Protein AF-A0A7J6W7C2-F1 (afdb_monomer_lite)

Organism: Thalictrum thalictroides (NCBI:txid46969)

pLDDT: mean 70.89, std 15.59, range [36.34, 91.94]

Structure (mmCIF, N/CA/C/O backbone):
data_AF-A0A7J6W7C2-F1
#
_entry.id   AF-A0A7J6W7C2-F1
#
loop_
_atom_site.group_PDB
_atom_site.id
_atom_site.type_symbol
_atom_site.label_atom_id
_atom_site.label_alt_id
_atom_site.label_comp_id
_atom_site.label_asym_id
_atom_site.label_entity_id
_atom_site.label_seq_id
_atom_site.pdbx_PDB_ins_code
_atom_site.Cartn_x
_atom_site.Cartn_y
_atom_site.Cartn_z
_atom_site.occupancy
_atom_site.B_iso_or_equiv
_atom_site.auth_seq_id
_atom_site.auth_comp_id
_atom_site.auth_asym_id
_atom_site.auth_atom_id
_atom_site.pdbx_PDB_model_num
ATOM 1 N N . VAL A 1 1 ? -15.984 0.490 4.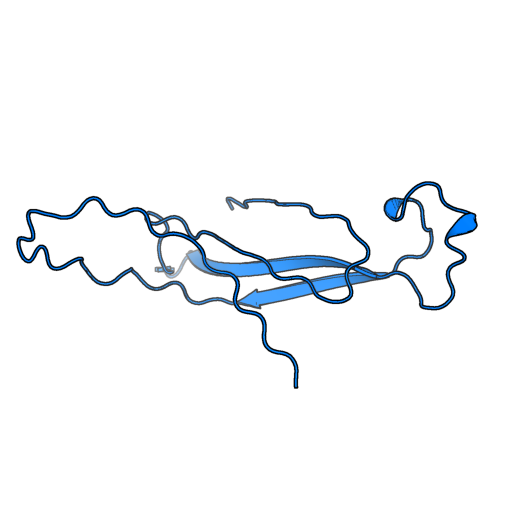736 1.00 53.56 1 VAL A N 1
ATOM 2 C CA . VAL A 1 1 ? -14.520 0.677 4.861 1.00 53.56 1 VAL A CA 1
ATOM 3 C C . VAL A 1 1 ? -14.212 2.096 4.419 1.00 53.56 1 VAL A C 1
ATOM 5 O O . VAL A 1 1 ? -14.524 2.421 3.283 1.00 53.56 1 VAL A O 1
ATOM 8 N N . GLN A 1 2 ? -13.727 2.952 5.320 1.00 55.41 2 GLN A N 1
ATOM 9 C CA . GLN A 1 2 ? -13.256 4.301 4.987 1.00 55.41 2 GLN A CA 1
ATOM 10 C C . GLN A 1 2 ? -11.762 4.192 4.662 1.00 55.41 2 GLN A C 1
ATOM 12 O O . GLN A 1 2 ? -11.021 3.602 5.443 1.00 55.41 2 GLN A O 1
ATOM 17 N N . SER A 1 3 ? -11.350 4.667 3.488 1.00 61.59 3 SER A N 1
ATOM 18 C CA . SER A 1 3 ? -9.970 4.585 3.002 1.00 61.59 3 SER A CA 1
ATOM 19 C C . SER A 1 3 ? -9.547 5.968 2.534 1.00 61.59 3 SER A C 1
ATOM 21 O O . SER A 1 3 ? -10.144 6.490 1.595 1.00 61.59 3 SER A O 1
ATOM 23 N N . ASP A 1 4 ? -8.519 6.537 3.154 1.00 66.81 4 ASP A N 1
ATOM 24 C CA . ASP A 1 4 ? -7.892 7.758 2.652 1.00 66.81 4 ASP A CA 1
ATOM 25 C C . ASP A 1 4 ? -6.894 7.375 1.553 1.00 66.81 4 ASP A C 1
ATOM 27 O O . ASP A 1 4 ? -6.037 6.513 1.752 1.00 66.81 4 ASP A O 1
ATOM 31 N N . HIS A 1 5 ? -7.026 7.981 0.373 1.00 68.19 5 HIS A N 1
ATOM 32 C CA . HIS A 1 5 ? -6.185 7.696 -0.790 1.00 68.19 5 HIS A CA 1
ATOM 33 C C . HIS A 1 5 ? -5.309 8.908 -1.109 1.00 68.19 5 HIS A C 1
ATOM 35 O O . HIS A 1 5 ? -5.821 10.008 -1.299 1.00 68.19 5 HIS A O 1
ATOM 41 N N . HIS A 1 6 ? -3.995 8.696 -1.165 1.00 68.25 6 HIS A N 1
ATOM 42 C CA . HIS A 1 6 ? -3.022 9.704 -1.578 1.00 68.25 6 HIS A CA 1
ATOM 43 C C . HIS A 1 6 ? -2.174 9.120 -2.707 1.00 68.25 6 HIS A C 1
ATOM 45 O O . HIS A 1 6 ? -1.535 8.084 -2.522 1.00 68.25 6 HIS A O 1
ATOM 51 N N . GLU A 1 7 ? -2.170 9.785 -3.860 1.00 69.75 7 GLU A N 1
ATOM 52 C CA . GLU A 1 7 ? -1.380 9.392 -5.026 1.00 69.75 7 GLU A CA 1
ATOM 53 C C . GLU A 1 7 ? -0.171 10.323 -5.174 1.00 69.75 7 GLU A C 1
ATOM 55 O O . GLU A 1 7 ? -0.300 11.547 -5.122 1.00 69.75 7 GLU A O 1
ATOM 60 N N . VAL A 1 8 ? 1.015 9.738 -5.351 1.00 69.56 8 VAL A N 1
ATOM 61 C CA . VAL A 1 8 ? 2.261 10.462 -5.623 1.00 69.56 8 VAL A CA 1
ATOM 62 C C . VAL A 1 8 ? 2.947 9.796 -6.808 1.00 69.56 8 VAL A C 1
ATOM 64 O O . VAL A 1 8 ? 3.143 8.582 -6.811 1.00 69.56 8 VAL A O 1
ATOM 67 N N . VAL A 1 9 ? 3.334 10.592 -7.804 1.00 65.88 9 VAL A N 1
ATOM 68 C CA . VAL A 1 9 ? 3.970 10.115 -9.035 1.00 65.88 9 VAL A CA 1
ATOM 69 C C . VAL A 1 9 ? 5.303 10.827 -9.211 1.00 65.88 9 VAL A C 1
ATOM 71 O O . VAL A 1 9 ? 5.334 12.031 -9.447 1.00 65.88 9 VAL A O 1
ATOM 74 N N . ALA A 1 10 ? 6.403 10.088 -9.090 1.00 65.25 10 ALA A N 1
ATOM 75 C CA . ALA A 1 10 ? 7.749 10.580 -9.374 1.00 65.25 10 ALA A CA 1
ATOM 76 C C . ALA A 1 10 ? 8.730 9.409 -9.553 1.00 65.25 10 ALA A C 1
ATOM 78 O O . ALA A 1 10 ? 8.506 8.321 -9.022 1.00 65.25 10 ALA A O 1
ATOM 79 N N . ASP A 1 11 ? 9.824 9.645 -10.282 1.00 63.44 11 ASP A N 1
ATOM 80 C CA . ASP A 1 11 ? 10.963 8.725 -10.350 1.00 63.44 11 ASP A CA 1
ATOM 81 C C . ASP A 1 11 ? 11.834 8.936 -9.101 1.00 63.44 11 ASP A C 1
ATOM 83 O O . ASP A 1 11 ? 12.586 9.907 -8.996 1.00 63.44 11 ASP A O 1
ATOM 87 N N . LEU A 1 12 ? 11.625 8.101 -8.081 1.00 64.06 12 LEU A N 1
ATOM 88 C CA . LEU A 1 12 ? 12.210 8.263 -6.751 1.00 64.06 12 LEU A CA 1
ATOM 89 C C . LEU A 1 12 ? 13.088 7.054 -6.417 1.00 64.06 12 LEU A C 1
ATOM 91 O O . LEU A 1 12 ? 12.596 5.938 -6.282 1.00 64.06 12 LEU A O 1
ATOM 95 N N . GLY A 1 13 ? 14.387 7.284 -6.201 1.00 65.81 13 GLY A N 1
ATOM 96 C CA . GLY A 1 13 ? 15.291 6.259 -5.658 1.00 65.81 13 GLY A CA 1
ATOM 97 C C . GLY A 1 13 ? 15.007 5.918 -4.187 1.00 65.81 13 GLY A C 1
ATOM 98 O O . GLY A 1 13 ? 15.321 4.821 -3.732 1.00 65.81 13 GLY A O 1
ATOM 99 N N . GLN A 1 14 ? 14.386 6.845 -3.450 1.00 63.66 14 GLN A N 1
ATOM 100 C CA . GLN A 1 14 ? 13.923 6.669 -2.075 1.00 63.66 14 GLN A CA 1
ATOM 101 C C . GLN A 1 14 ? 12.629 7.466 -1.872 1.00 63.66 14 GLN A C 1
ATOM 103 O O . GLN A 1 14 ? 12.543 8.630 -2.265 1.00 63.66 14 GLN A O 1
ATOM 108 N N . THR A 1 15 ? 11.632 6.861 -1.226 1.00 67.88 15 THR A N 1
ATOM 109 C CA . THR A 1 15 ? 10.370 7.526 -0.880 1.00 67.88 15 THR A CA 1
ATOM 110 C C . THR A 1 15 ? 10.082 7.358 0.603 1.00 67.88 15 THR A C 1
ATOM 112 O O . THR A 1 15 ? 10.150 6.251 1.135 1.00 67.88 15 THR A O 1
ATOM 115 N N . SER A 1 16 ? 9.739 8.464 1.259 1.00 67.94 16 SER A N 1
ATOM 116 C CA . SER A 1 16 ? 9.255 8.483 2.637 1.00 67.94 16 SER A CA 1
ATOM 117 C C . SER A 1 16 ? 7.802 8.934 2.631 1.00 67.94 16 SER A C 1
ATOM 119 O O . SER A 1 16 ? 7.468 9.933 1.998 1.00 67.94 16 SER A O 1
ATOM 121 N N . P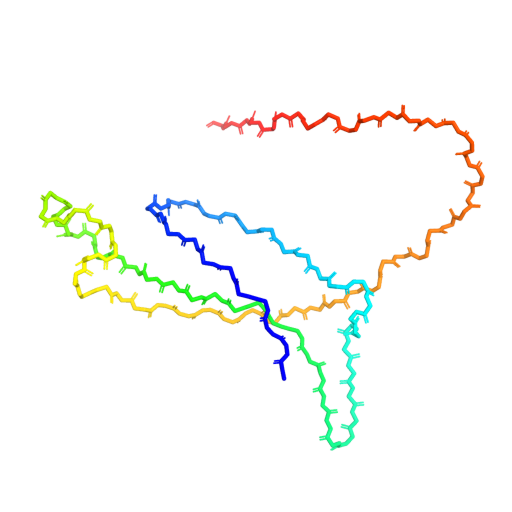HE A 1 17 ? 6.951 8.219 3.357 1.00 72.81 17 PHE A N 1
ATOM 122 C CA . PHE A 1 17 ? 5.536 8.546 3.485 1.00 72.81 17 PHE A CA 1
ATOM 123 C C . PHE A 1 17 ? 5.225 8.943 4.927 1.00 72.81 17 PHE A C 1
ATOM 125 O O . PHE A 1 17 ? 5.702 8.306 5.868 1.00 72.81 17 PHE A O 1
ATOM 132 N N . LEU A 1 18 ? 4.420 9.992 5.095 1.00 73.75 18 LEU A N 1
ATOM 133 C CA . LEU A 1 18 ? 3.882 10.401 6.387 1.00 73.75 18 LEU A CA 1
ATOM 134 C C . LEU A 1 18 ? 2.383 10.104 6.397 1.00 73.75 18 LEU A C 1
ATOM 136 O O . LEU A 1 18 ? 1.666 10.520 5.490 1.00 73.75 18 LEU A O 1
ATOM 140 N N . PHE A 1 19 ? 1.917 9.411 7.430 1.00 73.75 19 PHE A N 1
ATOM 141 C CA . PHE A 1 19 ? 0.508 9.071 7.599 1.00 73.75 19 PHE A CA 1
ATOM 142 C C . PHE A 1 19 ? 0.008 9.615 8.931 1.00 73.75 19 PHE A C 1
ATOM 144 O O . PHE A 1 19 ? 0.715 9.554 9.939 1.00 73.75 19 PHE A O 1
ATOM 151 N N . CYS A 1 20 ? -1.227 10.104 8.940 1.00 67.88 20 CYS A N 1
ATOM 152 C CA . CYS A 1 20 ? -1.930 10.482 10.157 1.00 67.88 20 CYS A CA 1
ATOM 153 C C . CYS A 1 20 ? -3.009 9.439 10.428 1.00 67.88 20 CYS A C 1
ATOM 155 O O . CYS A 1 20 ? -3.817 9.143 9.552 1.00 67.88 20 CYS A O 1
ATOM 157 N N . ILE A 1 21 ? -3.034 8.894 11.640 1.00 72.94 21 ILE A N 1
ATOM 158 C CA . ILE A 1 21 ? -4.111 8.004 12.075 1.00 72.94 21 ILE A CA 1
ATOM 159 C C . ILE A 1 21 ? -5.134 8.864 12.824 1.00 72.94 21 ILE A C 1
ATOM 161 O O . ILE A 1 21 ? -4.723 9.640 13.695 1.00 72.94 21 ILE A O 1
ATOM 165 N N . PRO A 1 22 ? -6.440 8.785 12.502 1.00 68.62 22 PRO A N 1
ATOM 166 C CA . PRO A 1 22 ? -7.453 9.565 13.198 1.00 68.62 22 PRO A CA 1
ATOM 167 C C . PRO A 1 22 ? -7.411 9.281 14.701 1.00 68.62 22 PRO A C 1
ATOM 169 O O . PRO A 1 22 ? -7.475 8.126 15.114 1.00 68.62 22 PRO A O 1
ATOM 172 N N . MET A 1 23 ? -7.353 10.336 15.515 1.00 68.38 23 MET A N 1
ATOM 173 C CA . MET A 1 23 ? -7.371 10.227 16.983 1.00 68.38 23 MET A CA 1
ATOM 174 C C . MET A 1 23 ? -8.623 9.514 17.509 1.00 68.38 23 MET A C 1
ATOM 176 O O . MET A 1 23 ? -8.560 8.822 18.519 1.00 68.38 23 MET A O 1
ATOM 180 N N . GLU A 1 24 ? -9.739 9.674 16.798 1.00 70.88 24 GLU A N 1
ATOM 181 C CA . GLU A 1 24 ? -11.042 9.091 17.134 1.00 70.88 24 GLU A CA 1
ATOM 182 C C . GLU A 1 24 ? -11.225 7.670 16.568 1.00 70.88 24 GLU A C 1
ATOM 184 O O . GLU A 1 24 ? -12.260 7.037 16.772 1.00 70.88 24 GLU A O 1
ATOM 189 N N . GLY A 1 25 ? -10.245 7.160 15.813 1.00 66.88 25 GLY A N 1
ATOM 190 C CA . GLY A 1 25 ? -10.306 5.828 15.225 1.00 66.88 25 GLY A CA 1
ATOM 191 C C . GLY A 1 25 ? -10.110 4.738 16.287 1.00 66.88 25 GLY A C 1
ATOM 192 O O . GLY A 1 25 ? -9.177 4.831 17.088 1.00 66.88 25 GLY A O 1
ATOM 193 N N . PRO A 1 26 ? -10.926 3.667 16.306 1.00 72.50 26 PRO A N 1
ATOM 194 C CA . PRO A 1 26 ? -10.696 2.555 17.221 1.00 72.50 26 PRO A CA 1
ATOM 195 C C . PRO A 1 26 ? -9.359 1.877 16.889 1.00 72.50 26 PRO A C 1
ATOM 197 O O . PRO A 1 26 ? -9.138 1.459 15.754 1.00 72.50 26 PRO A O 1
ATOM 200 N N . MET A 1 27 ? -8.474 1.732 17.883 1.00 76.38 27 MET A N 1
ATOM 201 C CA . MET A 1 27 ? -7.149 1.098 17.727 1.00 76.38 27 MET A CA 1
ATOM 202 C C . MET A 1 27 ? -7.209 -0.279 17.055 1.00 76.38 27 MET A C 1
ATOM 204 O O . MET A 1 27 ? -6.352 -0.655 16.265 1.00 76.38 27 MET A O 1
ATOM 208 N N . SER A 1 28 ? -8.218 -1.047 17.437 1.00 75.94 28 SER A N 1
ATOM 209 C CA . SER A 1 28 ? -8.710 -2.283 16.840 1.00 75.94 28 SER A CA 1
ATOM 210 C C . SER A 1 28 ? -9.897 -2.716 17.700 1.00 75.94 28 SER A C 1
ATOM 212 O O . SER A 1 28 ? -10.011 -2.308 18.859 1.00 75.94 28 SER A O 1
ATOM 214 N N . PHE A 1 29 ? -10.797 -3.531 17.161 1.00 75.12 29 PHE A N 1
ATOM 215 C CA . PHE A 1 29 ? -11.753 -4.261 17.991 1.00 75.12 29 PHE A CA 1
ATOM 216 C C . PHE A 1 29 ? -12.129 -5.573 17.319 1.00 75.12 29 PHE A C 1
ATOM 218 O O . PHE A 1 29 ? -11.993 -5.721 16.106 1.00 75.12 29 PHE A O 1
ATOM 225 N N . SER A 1 30 ? -12.584 -6.532 18.116 1.00 81.69 30 SER A N 1
ATOM 226 C CA . SER A 1 30 ? -13.025 -7.831 17.627 1.00 81.69 30 SER A CA 1
ATOM 227 C C . SER A 1 30 ? -14.258 -8.278 18.401 1.00 81.69 30 SER A C 1
ATOM 229 O O . SER A 1 30 ? -14.306 -8.193 19.626 1.00 81.69 30 SER A O 1
ATOM 231 N N . THR A 1 31 ? -15.260 -8.736 17.668 1.00 82.50 31 THR A N 1
ATOM 232 C CA . THR A 1 31 ? -16.482 -9.385 18.147 1.00 82.50 31 THR A CA 1
ATOM 233 C C . THR A 1 31 ? -16.649 -10.694 17.365 1.00 82.50 31 THR A C 1
ATOM 235 O O . THR A 1 31 ? -15.992 -10.863 16.338 1.00 82.50 31 THR A O 1
ATOM 238 N N . PRO A 1 32 ? -17.560 -11.605 17.751 1.00 91.81 32 PRO A N 1
ATOM 239 C CA . PRO A 1 32 ? -17.811 -12.821 16.969 1.00 91.81 32 PRO A CA 1
ATOM 240 C C . PRO A 1 32 ? -18.265 -12.578 15.518 1.00 91.81 32 PRO A C 1
ATOM 242 O O . PRO A 1 32 ? -18.179 -13.487 14.701 1.00 91.81 32 PRO A O 1
ATOM 245 N N . HIS A 1 33 ? -18.754 -11.375 15.195 1.00 85.69 33 HIS A N 1
ATOM 246 C CA . HIS A 1 33 ? -19.349 -11.059 13.891 1.00 85.69 33 HIS A CA 1
ATOM 247 C C . HIS A 1 33 ? -18.516 -10.076 13.062 1.00 85.69 33 HIS A C 1
ATOM 249 O O . HIS A 1 33 ? -18.723 -9.966 11.856 1.00 85.69 33 HIS A O 1
ATOM 255 N N . VAL A 1 34 ? -17.604 -9.330 13.689 1.00 81.50 34 VAL A N 1
ATOM 256 C CA . VAL A 1 34 ? -16.830 -8.286 13.013 1.00 81.50 34 VAL A CA 1
ATOM 257 C C . VAL A 1 34 ? -15.533 -8.008 13.755 1.00 81.50 34 VAL A C 1
ATOM 259 O O . VAL 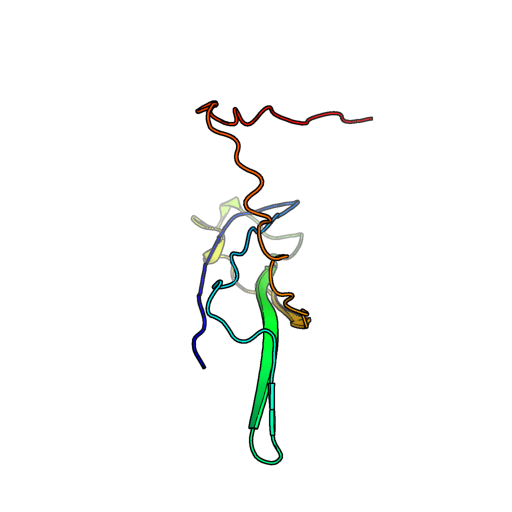A 1 34 ? -15.507 -7.987 14.989 1.00 81.50 34 VAL A O 1
ATOM 262 N N . SER A 1 35 ? -14.484 -7.718 12.994 1.00 80.00 35 SER A N 1
ATOM 263 C CA . SER A 1 35 ? 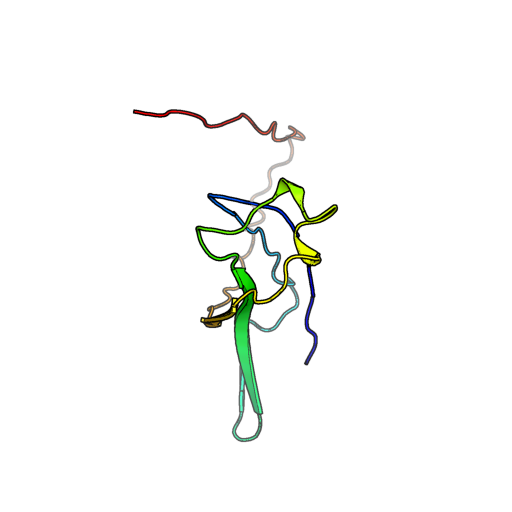-13.225 -7.188 13.500 1.00 80.00 35 SER A CA 1
ATOM 264 C C . SER A 1 35 ? -12.787 -5.972 12.689 1.00 80.00 35 SER A C 1
ATOM 266 O O . SER A 1 35 ? -13.156 -5.801 11.526 1.00 80.00 35 SER A O 1
ATOM 268 N N . VAL A 1 36 ? -12.000 -5.111 13.326 1.00 81.62 36 VAL A N 1
ATOM 269 C CA . VAL A 1 36 ? -11.326 -3.985 12.685 1.00 81.62 36 VAL A CA 1
ATOM 270 C C . VAL A 1 36 ? -9.832 -4.116 12.923 1.00 81.62 36 VAL A C 1
ATOM 272 O O . VAL A 1 36 ? -9.382 -4.222 14.066 1.00 81.62 36 VAL A O 1
ATOM 275 N N . GLN A 1 37 ? -9.080 -4.086 11.826 1.00 83.75 37 GLN A N 1
ATOM 276 C CA . GLN A 1 37 ? -7.623 -4.068 11.796 1.00 83.75 37 GLN A CA 1
ATOM 277 C C . GLN A 1 37 ? -7.153 -2.948 10.872 1.00 83.75 37 GLN A C 1
ATOM 279 O O . GLN A 1 37 ? -7.836 -2.597 9.909 1.00 83.75 37 GLN A O 1
ATOM 284 N N . TRP A 1 38 ? -5.976 -2.410 11.168 1.00 84.56 38 TRP A N 1
ATOM 285 C CA . TRP A 1 38 ? -5.349 -1.373 10.365 1.00 84.56 38 TRP A CA 1
ATOM 286 C C . TRP A 1 38 ? -4.253 -1.981 9.495 1.00 84.56 38 TRP A C 1
ATOM 288 O O . TRP A 1 38 ? -3.482 -2.835 9.937 1.00 84.56 38 TRP A O 1
ATOM 298 N N . ALA A 1 39 ? -4.169 -1.519 8.253 1.00 87.44 39 ALA A N 1
ATOM 299 C CA . ALA A 1 39 ? -3.094 -1.867 7.340 1.00 87.44 39 ALA A CA 1
ATOM 300 C C . ALA A 1 39 ? -2.720 -0.649 6.495 1.00 87.44 39 ALA A C 1
ATOM 302 O O . ALA A 1 39 ? -3.588 0.126 6.092 1.00 87.44 39 ALA A O 1
ATOM 303 N N . LEU A 1 40 ? -1.430 -0.506 6.209 1.00 86.75 40 LEU A N 1
ATOM 304 C CA . LEU A 1 40 ? -0.926 0.406 5.192 1.00 86.75 40 LEU A CA 1
ATOM 305 C C . LEU A 1 40 ? -0.807 -0.367 3.885 1.00 86.75 40 LEU A C 1
ATOM 307 O O . LEU A 1 40 ? -0.092 -1.368 3.806 1.00 86.75 40 LEU A O 1
ATOM 311 N N . ARG A 1 41 ? -1.531 0.093 2.869 1.00 87.94 41 ARG A N 1
ATOM 312 C CA . ARG A 1 41 ? -1.524 -0.498 1.536 1.00 87.94 41 ARG A CA 1
ATOM 313 C C . ARG A 1 41 ? -0.798 0.436 0.583 1.00 87.94 41 ARG A C 1
ATOM 315 O O . ARG A 1 41 ? -1.208 1.579 0.407 1.00 87.94 41 ARG A O 1
ATOM 322 N N . PHE A 1 42 ? 0.261 -0.072 -0.026 1.00 85.06 42 PHE A N 1
ATOM 323 C CA . PHE A 1 42 ? 1.030 0.619 -1.046 1.00 85.06 42 PHE A CA 1
ATOM 324 C C . PHE A 1 42 ? 0.727 -0.018 -2.388 1.00 85.06 42 PHE A C 1
ATOM 326 O O . PHE A 1 42 ? 0.898 -1.224 -2.561 1.00 85.06 42 PHE A O 1
ATOM 333 N N . GLU A 1 43 ? 0.307 0.805 -3.334 1.00 87.31 43 GLU A N 1
ATOM 334 C CA . GLU A 1 43 ? 0.183 0.431 -4.732 1.00 87.31 43 GLU A CA 1
ATOM 335 C C . GLU A 1 43 ? 1.177 1.280 -5.520 1.00 87.31 43 GLU A C 1
ATOM 337 O O . GLU A 1 43 ? 1.187 2.503 -5.385 1.00 87.31 43 GLU A O 1
ATOM 342 N N . PHE A 1 44 ? 2.048 0.638 -6.294 1.00 83.56 44 PHE A N 1
ATOM 343 C CA . PHE A 1 44 ? 3.074 1.338 -7.059 1.00 83.56 44 PHE A CA 1
ATOM 344 C C . PHE A 1 44 ? 3.329 0.655 -8.399 1.00 83.56 44 PHE A C 1
ATOM 346 O O . PHE A 1 44 ? 3.070 -0.533 -8.581 1.00 83.56 44 PHE A O 1
ATOM 353 N N . PHE A 1 45 ? 3.864 1.417 -9.345 1.00 84.31 45 PHE A N 1
ATOM 354 C CA . PHE A 1 45 ? 4.263 0.921 -10.656 1.00 84.31 45 PHE A CA 1
ATOM 355 C C . PHE A 1 45 ? 5.771 1.058 -10.792 1.00 84.31 45 PHE A C 1
ATOM 357 O O . PHE A 1 45 ? 6.311 2.141 -10.572 1.00 84.31 45 PHE A O 1
ATOM 364 N N . THR A 1 46 ? 6.450 -0.027 -11.157 1.00 83.12 46 THR A N 1
ATOM 365 C CA . THR A 1 46 ? 7.890 -0.002 -11.413 1.00 83.12 46 THR A CA 1
ATOM 366 C C . THR A 1 46 ? 8.165 0.022 -12.909 1.00 83.12 46 THR A C 1
ATOM 368 O O . THR A 1 46 ? 7.551 -0.690 -13.709 1.00 83.12 46 THR A O 1
ATOM 371 N N . THR A 1 47 ? 9.103 0.882 -13.292 1.00 80.38 47 THR A N 1
ATOM 372 C CA . THR A 1 47 ? 9.618 0.959 -14.656 1.00 80.38 47 THR A CA 1
ATOM 373 C C . THR A 1 47 ? 10.813 0.017 -14.789 1.00 80.38 47 THR A C 1
ATOM 375 O O . THR A 1 47 ? 11.687 -0.028 -13.922 1.00 80.38 47 THR A O 1
ATOM 378 N N . ARG A 1 48 ? 10.875 -0.755 -15.879 1.00 75.94 48 ARG A N 1
ATOM 379 C CA . ARG A 1 48 ? 12.008 -1.657 -16.139 1.00 75.94 48 ARG A CA 1
ATOM 380 C C . ARG A 1 48 ? 13.286 -0.860 -16.409 1.00 75.94 48 ARG A C 1
ATOM 382 O O . ARG A 1 48 ? 13.243 0.209 -17.008 1.00 75.94 48 ARG A O 1
ATOM 389 N N . LYS A 1 49 ? 14.442 -1.424 -16.041 1.00 73.25 49 LYS A N 1
ATOM 390 C CA . LYS A 1 49 ? 15.757 -0.746 -16.082 1.00 73.25 49 LYS A CA 1
ATOM 391 C C . LYS A 1 49 ? 16.209 -0.232 -17.464 1.00 73.25 49 LYS A C 1
ATOM 393 O O . LYS A 1 49 ? 17.142 0.556 -17.513 1.00 73.25 49 LYS A O 1
ATOM 398 N N . ASN A 1 50 ? 15.557 -0.639 -18.557 1.00 76.19 50 ASN A N 1
ATOM 399 C CA . ASN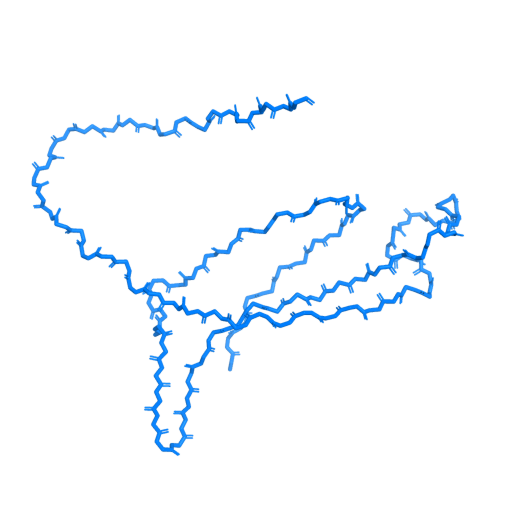 A 1 50 ? 15.964 -0.329 -19.936 1.00 76.19 50 ASN A CA 1
ATOM 400 C C . ASN A 1 50 ? 14.900 0.457 -20.727 1.00 76.19 50 ASN A C 1
ATOM 402 O O . ASN A 1 50 ? 14.791 0.293 -21.941 1.00 76.19 50 ASN A O 1
ATOM 406 N N . VAL A 1 51 ? 14.075 1.263 -20.057 1.00 80.12 51 VAL A N 1
ATOM 407 C CA . VAL A 1 51 ? 13.117 2.136 -20.749 1.00 80.12 51 VAL A CA 1
ATOM 408 C C . VAL A 1 51 ? 13.823 3.380 -21.285 1.00 80.12 51 VAL A C 1
ATOM 410 O O . VAL A 1 51 ? 14.563 4.051 -20.571 1.00 80.12 51 VAL A O 1
ATOM 413 N N . ASP A 1 52 ? 13.574 3.687 -22.557 1.00 83.88 52 ASP A N 1
ATOM 414 C CA . ASP A 1 52 ? 14.006 4.930 -23.191 1.00 83.88 52 ASP A CA 1
ATOM 415 C C . ASP A 1 52 ? 13.064 6.074 -22.792 1.00 83.88 52 ASP A C 1
ATOM 417 O O . ASP A 1 52 ? 11.974 6.230 -23.345 1.00 83.88 52 ASP A O 1
ATOM 421 N N . TRP A 1 53 ? 13.492 6.865 -21.809 1.00 77.62 53 TRP A N 1
ATOM 422 C CA . TRP A 1 53 ? 12.730 7.986 -21.254 1.00 77.62 53 TRP A CA 1
ATOM 423 C C . TRP A 1 53 ? 12.459 9.104 -22.262 1.00 77.62 53 TRP A C 1
ATOM 425 O O . TRP A 1 53 ? 11.506 9.853 -22.088 1.00 77.62 53 TRP A O 1
ATOM 435 N N . THR A 1 54 ? 13.247 9.208 -23.336 1.00 83.06 54 THR A N 1
ATOM 436 C CA . THR A 1 54 ? 13.084 10.276 -24.339 1.00 83.06 54 THR A CA 1
ATOM 437 C C . THR A 1 54 ? 11.858 10.090 -25.231 1.00 83.06 54 THR A C 1
ATOM 439 O O . THR A 1 54 ? 11.459 11.014 -25.934 1.00 83.06 54 THR A O 1
ATOM 442 N N . ARG A 1 55 ? 11.244 8.902 -25.197 1.00 85.62 55 ARG A N 1
ATOM 443 C CA . ARG A 1 55 ? 10.057 8.565 -25.994 1.00 85.62 55 ARG A CA 1
ATOM 444 C C . ARG A 1 55 ? 8.734 8.908 -25.320 1.00 85.62 55 ARG A C 1
ATOM 446 O O . ARG A 1 55 ? 7.696 8.748 -25.955 1.00 85.62 55 ARG A O 1
ATOM 453 N N . TYR A 1 56 ? 8.755 9.318 -24.054 1.00 83.00 56 TYR A N 1
ATOM 454 C CA . TYR A 1 56 ? 7.546 9.518 -23.263 1.00 83.00 56 TYR A CA 1
ATOM 455 C C . TYR A 1 56 ? 7.536 10.910 -22.642 1.00 83.00 56 TYR A C 1
ATOM 457 O O . TYR A 1 56 ? 8.441 11.264 -21.892 1.00 83.00 56 TYR A O 1
ATOM 465 N N . ASP A 1 57 ? 6.459 11.659 -22.878 1.00 83.69 57 ASP A N 1
ATOM 466 C CA . ASP A 1 57 ? 6.271 12.990 -22.285 1.00 83.69 57 ASP A CA 1
ATOM 467 C C . ASP A 1 57 ? 6.051 12.934 -20.765 1.00 83.69 57 ASP A C 1
ATOM 469 O O . ASP A 1 57 ? 6.265 13.917 -20.057 1.00 83.69 57 ASP A O 1
ATOM 473 N N . HIS A 1 58 ? 5.604 11.786 -20.242 1.00 80.62 58 HIS A N 1
ATOM 474 C CA . HIS A 1 58 ? 5.311 11.611 -18.823 1.00 80.62 58 HIS A CA 1
ATOM 475 C C . HIS A 1 58 ? 5.622 10.181 -18.342 1.00 80.62 58 HIS A C 1
ATOM 477 O O . HIS A 1 58 ? 5.295 9.226 -19.052 1.00 80.62 58 HIS A O 1
ATOM 483 N N . PRO A 1 59 ? 6.146 9.979 -17.111 1.00 77.62 59 PRO A N 1
ATOM 484 C CA . PRO A 1 59 ? 6.450 8.646 -16.570 1.00 77.62 59 PRO A CA 1
ATOM 485 C C . PRO A 1 59 ? 5.251 7.685 -16.528 1.00 77.62 59 PRO A C 1
ATOM 487 O O . PRO A 1 59 ? 5.411 6.470 -16.628 1.00 77.62 59 PRO A O 1
ATOM 490 N N . LEU A 1 60 ? 4.029 8.220 -16.409 1.00 79.50 60 LEU A N 1
ATOM 491 C CA . LEU A 1 60 ? 2.799 7.415 -16.468 1.00 79.50 60 LEU A CA 1
ATOM 492 C C . LEU A 1 60 ? 2.440 6.898 -17.868 1.00 79.50 60 LEU A C 1
ATOM 494 O O . LEU A 1 60 ? 1.577 6.035 -17.990 1.00 79.50 60 LEU A O 1
ATOM 498 N N . LEU A 1 61 ? 3.072 7.406 -18.919 1.00 83.75 61 LEU A N 1
ATOM 499 C CA . LEU A 1 61 ? 2.810 6.958 -20.286 1.00 83.75 61 LEU A CA 1
ATOM 500 C C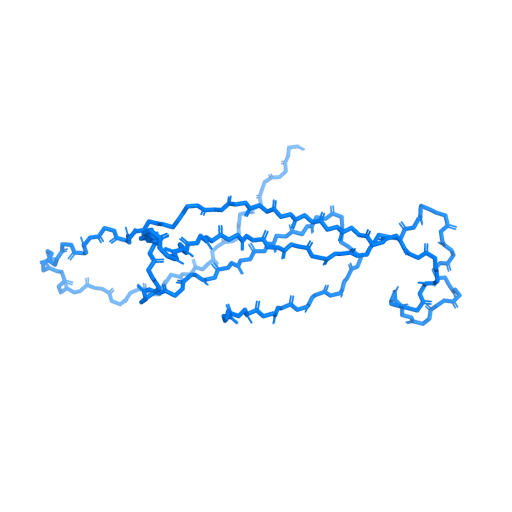 . LEU A 1 61 ? 3.689 5.771 -20.682 1.00 83.75 61 LEU A C 1
ATOM 502 O O . LEU A 1 61 ? 3.466 5.175 -21.728 1.00 83.75 61 LEU A O 1
ATOM 506 N N . ILE A 1 62 ? 4.664 5.407 -19.843 1.00 85.06 62 ILE A N 1
ATOM 507 C CA . ILE A 1 62 ? 5.524 4.255 -20.086 1.00 85.06 62 ILE A CA 1
ATOM 508 C C . ILE A 1 62 ? 4.668 2.984 -20.058 1.00 85.06 62 ILE A C 1
ATOM 510 O O . ILE A 1 62 ? 4.058 2.641 -19.038 1.00 85.06 62 ILE A O 1
ATOM 514 N N . GLU A 1 63 ? 4.632 2.286 -21.189 1.00 82.62 63 GLU A N 1
ATOM 515 C CA . GLU A 1 63 ? 3.938 1.011 -21.331 1.00 82.62 63 GLU A CA 1
ATOM 516 C C . GLU A 1 63 ? 4.736 -0.140 -20.698 1.00 82.62 63 GLU A C 1
ATOM 518 O O . GLU A 1 63 ? 5.955 -0.071 -20.531 1.00 82.62 63 GLU A O 1
ATOM 523 N N . GLY A 1 64 ? 4.044 -1.223 -20.330 1.00 80.81 64 GLY A N 1
ATOM 524 C CA . GLY A 1 64 ? 4.687 -2.424 -19.781 1.00 80.81 64 GLY A CA 1
ATOM 525 C C . GLY A 1 64 ? 5.288 -2.250 -18.381 1.00 80.81 64 GLY A C 1
ATOM 526 O O . GLY A 1 64 ? 6.183 -3.009 -18.009 1.00 80.81 64 GLY A O 1
ATOM 527 N N . ARG A 1 65 ? 4.819 -1.255 -17.616 1.00 85.75 65 ARG A N 1
ATOM 528 C CA . ARG A 1 65 ? 5.166 -1.092 -16.199 1.00 85.75 65 ARG A CA 1
ATOM 529 C C . ARG A 1 65 ? 4.580 -2.228 -15.372 1.00 85.75 65 ARG A C 1
ATOM 531 O O . ARG A 1 65 ? 3.431 -2.623 -15.565 1.00 85.75 65 ARG A O 1
ATOM 538 N N . ASP A 1 66 ? 5.370 -2.719 -14.431 1.00 85.62 66 ASP A N 1
ATOM 539 C CA . ASP A 1 66 ? 4.968 -3.814 -13.562 1.00 85.62 66 ASP A CA 1
ATOM 540 C C . ASP A 1 66 ? 4.283 -3.222 -12.314 1.00 85.62 66 ASP A C 1
ATOM 542 O O . ASP A 1 66 ? 4.832 -2.349 -11.635 1.00 85.62 66 ASP A O 1
ATOM 546 N N . LYS A 1 67 ? 3.050 -3.659 -12.026 1.00 88.69 67 LYS A N 1
ATOM 547 C CA . LYS A 1 67 ? 2.303 -3.227 -10.836 1.00 88.69 67 LYS A CA 1
ATOM 548 C C . LYS A 1 67 ? 2.762 -4.031 -9.622 1.00 88.69 67 LYS A C 1
ATOM 550 O O . LYS A 1 67 ? 2.697 -5.259 -9.626 1.00 88.69 67 LYS A O 1
ATOM 555 N N . GLY A 1 68 ? 3.190 -3.328 -8.583 1.00 87.44 68 GLY A N 1
ATOM 556 C CA . GLY A 1 68 ? 3.502 -3.871 -7.269 1.00 87.44 68 GLY A CA 1
ATOM 557 C C . GLY A 1 68 ? 2.447 -3.480 -6.239 1.00 87.44 68 GLY A C 1
ATOM 558 O O . GLY A 1 68 ? 1.871 -2.392 -6.287 1.00 87.44 68 GLY A O 1
ATOM 559 N N . GLU A 1 69 ? 2.213 -4.376 -5.287 1.00 91.94 69 GLU A N 1
ATOM 560 C CA . GLU A 1 69 ? 1.361 -4.122 -4.131 1.00 91.94 69 GLU A CA 1
ATOM 561 C C . GLU A 1 69 ? 2.050 -4.628 -2.868 1.00 91.94 69 GLU A C 1
ATOM 563 O O . GLU A 1 69 ? 2.484 -5.780 -2.818 1.00 91.94 69 GLU A O 1
ATOM 568 N N . TRP A 1 70 ? 2.103 -3.782 -1.838 1.00 89.25 70 TRP A N 1
ATOM 569 C CA . TRP A 1 70 ? 2.502 -4.174 -0.490 1.00 89.25 70 TRP A CA 1
ATOM 570 C C . TRP A 1 70 ? 1.386 -3.875 0.501 1.00 89.25 70 TRP A C 1
ATOM 572 O O . TRP A 1 70 ? 0.809 -2.789 0.503 1.00 89.25 70 TRP A O 1
ATOM 582 N N . VAL A 1 71 ? 1.121 -4.835 1.384 1.00 90.50 71 VAL A N 1
ATOM 583 C CA . VAL A 1 71 ? 0.197 -4.674 2.507 1.00 90.50 71 VAL A CA 1
ATOM 584 C C . VAL A 1 71 ? 0.979 -4.899 3.789 1.00 90.50 71 VAL A C 1
ATOM 586 O O . VAL A 1 71 ? 1.472 -5.998 4.036 1.00 90.50 71 VAL A O 1
ATOM 589 N N . LEU A 1 72 ? 1.094 -3.851 4.599 1.00 89.38 72 LEU A N 1
ATOM 590 C CA . LEU A 1 72 ? 1.743 -3.892 5.900 1.00 89.38 72 LEU A CA 1
ATOM 591 C C . LEU A 1 72 ? 0.681 -3.757 6.999 1.00 89.38 72 LEU A C 1
ATOM 593 O O . LEU A 1 72 ? 0.127 -2.669 7.172 1.00 89.38 72 LEU A O 1
ATOM 597 N N . PRO A 1 73 ? 0.386 -4.823 7.758 1.00 89.50 73 PRO A N 1
ATOM 598 C CA . PRO A 1 73 ? -0.440 -4.719 8.954 1.00 89.50 73 PRO A CA 1
ATOM 599 C C . PRO A 1 73 ? 0.218 -3.787 9.976 1.00 89.50 73 PRO A C 1
ATOM 601 O O . PRO A 1 73 ? 1.425 -3.878 10.205 1.00 89.50 73 PRO A O 1
ATOM 604 N N . ILE A 1 74 ? -0.566 -2.912 10.607 1.00 85.50 74 ILE A N 1
ATOM 605 C CA . ILE A 1 74 ? -0.073 -2.008 11.652 1.00 85.50 74 ILE A CA 1
ATOM 606 C C . ILE A 1 74 ? -0.913 -2.127 12.923 1.00 85.50 74 ILE A C 1
ATOM 608 O O . ILE A 1 74 ? -2.114 -2.395 12.879 1.00 85.50 74 ILE A O 1
ATOM 612 N N . THR A 1 75 ? -0.272 -1.871 14.062 1.00 84.31 75 THR A N 1
ATOM 613 C CA . THR A 1 75 ? -0.948 -1.734 15.354 1.00 84.31 75 THR A CA 1
ATOM 614 C C . THR A 1 75 ? -1.048 -0.260 15.701 1.00 84.31 75 THR A C 1
ATOM 616 O O . THR A 1 75 ? -0.046 0.453 15.720 1.00 84.31 75 THR A O 1
ATOM 619 N N . VAL A 1 76 ? -2.261 0.197 15.991 1.00 81.62 76 VAL A N 1
ATOM 620 C CA . VAL A 1 76 ? -2.513 1.568 16.434 1.00 81.62 76 VAL A CA 1
ATOM 621 C C . VAL A 1 76 ? -2.583 1.585 17.954 1.00 81.62 76 VAL A C 1
ATOM 623 O O . VAL A 1 76 ? -3.271 0.762 18.553 1.00 81.62 76 VAL A O 1
ATOM 626 N N . HIS A 1 77 ? -1.882 2.528 18.578 1.00 78.94 77 HIS A N 1
ATOM 627 C CA . HIS A 1 77 ? -1.889 2.725 20.025 1.00 78.94 77 HIS A CA 1
ATOM 628 C C . HIS A 1 77 ? -2.522 4.074 20.370 1.00 78.94 77 HIS A C 1
ATOM 630 O O . HIS A 1 77 ? -2.280 5.061 19.672 1.00 78.94 77 HIS A O 1
ATOM 636 N N . VAL A 1 78 ? -3.302 4.139 21.459 1.00 74.19 78 VAL A N 1
ATOM 637 C CA . VAL A 1 78 ? -3.800 5.422 21.974 1.00 74.19 78 VAL A CA 1
ATOM 638 C C . VAL A 1 78 ? -2.594 6.249 22.407 1.00 74.19 78 VAL A C 1
ATOM 640 O O . VAL A 1 78 ? -1.725 5.729 23.118 1.00 74.19 78 VAL A O 1
ATOM 643 N N . PRO A 1 79 ? -2.537 7.536 22.041 1.00 74.25 79 PRO A N 1
ATOM 644 C CA . PRO A 1 79 ? -1.559 8.433 22.622 1.00 74.25 79 PRO A CA 1
ATOM 645 C C . PRO A 1 79 ? -1.703 8.435 24.149 1.00 74.25 79 PRO A C 1
ATOM 647 O O . PRO A 1 79 ? -2.829 8.490 24.652 1.00 74.25 79 PRO A O 1
ATOM 650 N N . PRO A 1 80 ? -0.601 8.380 24.913 1.00 77.19 80 PRO A N 1
ATOM 651 C CA . PRO A 1 80 ? -0.680 8.423 26.365 1.00 77.19 80 PRO A CA 1
ATOM 652 C C . PRO A 1 80 ? -1.466 9.668 26.811 1.00 77.19 80 PRO A C 1
ATOM 654 O O . PRO A 1 80 ? -1.297 10.738 26.209 1.00 77.19 80 PRO A O 1
ATOM 657 N N . PRO A 1 81 ? -2.325 9.562 27.846 1.00 77.12 81 PRO A N 1
ATOM 658 C CA . PRO A 1 81 ? -3.062 10.704 28.365 1.00 77.12 81 PRO A CA 1
ATOM 659 C C . PRO A 1 81 ? -2.079 11.830 28.663 1.00 77.12 81 PRO A C 1
ATOM 661 O O . PRO A 1 81 ? -1.124 11.638 29.418 1.00 77.12 81 PRO A O 1
ATOM 664 N N . ARG A 1 82 ? -2.282 13.008 28.065 1.00 70.12 82 ARG A N 1
ATOM 665 C CA . ARG A 1 82 ? -1.488 14.182 28.429 1.00 70.12 82 ARG A CA 1
ATOM 666 C C . ARG A 1 82 ? -1.768 14.464 29.900 1.00 70.12 82 ARG A C 1
ATOM 668 O O . ARG A 1 82 ? -2.836 14.972 30.234 1.00 70.12 82 ARG A O 1
ATOM 675 N N . THR A 1 83 ? -0.823 14.143 30.779 1.00 55.72 83 THR A N 1
ATOM 676 C CA . THR A 1 83 ? -0.813 14.676 32.137 1.00 55.72 83 THR A CA 1
ATOM 677 C C . THR A 1 83 ? -0.799 16.189 31.998 1.00 55.72 83 THR A C 1
ATOM 679 O O . THR A 1 83 ? 0.200 16.770 31.575 1.00 55.72 83 THR A O 1
ATOM 682 N N . GLN A 1 84 ? -1.927 16.832 32.296 1.00 53.22 84 GLN A N 1
ATOM 683 C CA . GLN A 1 84 ? -2.006 18.279 32.454 1.00 53.22 84 GLN A CA 1
ATOM 684 C C . GLN A 1 84 ? -1.252 18.658 33.733 1.00 53.22 84 GLN A C 1
ATOM 686 O O . GLN A 1 84 ? -1.838 19.061 34.730 1.00 53.22 84 GLN A O 1
ATOM 691 N N . THR A 1 85 ? 0.070 18.503 33.740 1.00 47.38 85 THR A N 1
ATOM 692 C CA . THR A 1 85 ? 0.906 19.267 34.656 1.00 47.38 85 THR A CA 1
ATOM 693 C C . THR A 1 85 ? 0.886 20.692 34.140 1.00 47.38 85 THR A C 1
ATOM 695 O O . THR A 1 85 ? 1.388 20.969 33.050 1.00 47.38 85 THR A O 1
ATOM 698 N N . ALA A 1 86 ? 0.235 21.567 34.899 1.00 50.56 86 ALA A N 1
ATOM 699 C CA . ALA A 1 86 ? 0.148 22.994 34.661 1.00 50.56 86 ALA A CA 1
ATOM 700 C C . ALA A 1 86 ? 1.501 23.574 34.210 1.00 50.56 86 ALA A C 1
ATOM 702 O O . ALA A 1 86 ? 2.407 23.769 35.014 1.00 50.56 86 ALA A O 1
ATOM 703 N N . GLN A 1 87 ? 1.631 23.874 32.920 1.00 44.88 87 GLN A N 1
ATOM 704 C CA . GLN A 1 87 ? 2.625 24.815 32.422 1.00 44.88 87 GLN A CA 1
ATOM 705 C C . GLN A 1 87 ? 1.920 25.836 31.540 1.00 44.88 87 GLN A C 1
ATOM 707 O O . GLN A 1 87 ? 1.916 25.793 30.312 1.00 44.88 87 GLN A O 1
ATOM 712 N N . THR A 1 88 ? 1.338 26.822 32.216 1.00 48.94 88 THR A N 1
ATOM 713 C CA . THR A 1 88 ? 1.450 28.203 31.759 1.00 48.94 88 THR A CA 1
ATOM 714 C C . THR A 1 88 ? 2.873 28.452 31.247 1.00 48.94 88 THR A C 1
ATOM 716 O O . THR A 1 88 ? 3.826 28.243 31.994 1.00 48.94 88 THR A O 1
ATOM 719 N N . ARG A 1 89 ? 2.975 28.979 30.016 1.00 50.22 89 ARG A N 1
ATOM 720 C CA . ARG A 1 89 ? 4.146 29.658 29.421 1.00 50.22 89 ARG A CA 1
ATOM 721 C C . ARG A 1 89 ? 5.144 28.793 28.628 1.00 50.22 89 ARG A C 1
ATOM 723 O O . ARG A 1 89 ? 6.254 28.566 29.082 1.00 50.22 89 ARG A O 1
ATOM 730 N N . ASN A 1 90 ? 4.839 28.517 27.356 1.00 36.34 90 ASN A N 1
ATOM 731 C CA . ASN A 1 90 ? 5.638 29.052 26.234 1.00 36.34 90 ASN A CA 1
ATOM 732 C C . ASN A 1 90 ? 4.994 28.732 24.874 1.00 36.34 90 ASN A C 1
ATOM 734 O O . ASN A 1 90 ? 5.016 27.596 24.412 1.00 36.34 90 ASN A O 1
ATOM 738 N N . LYS A 1 91 ? 4.494 29.760 24.179 1.00 47.34 91 LYS A N 1
ATOM 739 C CA . LYS A 1 91 ? 4.420 29.743 22.714 1.00 47.34 91 LYS A CA 1
ATOM 740 C C . LYS A 1 91 ? 5.860 29.842 22.206 1.00 47.34 91 LYS A C 1
ATOM 742 O O . LYS A 1 91 ? 6.398 30.942 22.139 1.00 47.34 91 LYS A O 1
ATOM 747 N N . LYS A 1 92 ? 6.490 28.721 21.862 1.00 38.56 92 LYS A N 1
ATOM 748 C CA . LYS A 1 92 ? 7.652 28.729 20.969 1.00 38.56 92 LYS A CA 1
ATOM 749 C C . LYS A 1 92 ? 7.421 27.710 19.867 1.00 38.56 92 LYS A C 1
ATOM 751 O O . LYS A 1 92 ? 7.330 26.513 20.106 1.00 38.56 92 LYS A O 1
ATOM 756 N N . SER A 1 93 ? 7.239 28.265 18.678 1.00 42.44 93 SER A N 1
ATOM 757 C CA . SER A 1 93 ? 7.266 27.622 17.376 1.00 42.44 93 SER A CA 1
ATOM 758 C C . SER A 1 93 ? 8.410 26.613 17.294 1.00 42.44 93 SER A C 1
ATOM 760 O O . SER A 1 93 ? 9.572 26.958 17.509 1.00 42.44 93 SER A O 1
ATOM 762 N N . PHE A 1 94 ? 8.081 25.366 16.966 1.00 39.12 94 PHE A N 1
ATOM 763 C CA . PHE A 1 94 ? 9.082 24.379 16.594 1.00 39.12 94 PHE A CA 1
ATOM 764 C C . PHE A 1 94 ? 9.553 24.699 15.174 1.00 39.12 94 PHE A C 1
ATOM 766 O O . PHE A 1 94 ? 8.843 24.477 14.197 1.00 39.12 94 PHE A O 1
ATOM 773 N N . SER A 1 95 ? 10.739 25.299 15.092 1.00 41.47 95 SER A N 1
ATOM 774 C CA . SER A 1 95 ? 11.508 25.439 13.860 1.00 41.47 95 SER A CA 1
ATOM 775 C C . SER A 1 95 ? 12.004 24.055 13.447 1.00 41.47 95 SER A C 1
ATOM 777 O O . SER A 1 95 ? 12.748 23.421 14.195 1.00 41.47 95 SER A O 1
ATOM 779 N N . VAL A 1 96 ? 11.596 23.587 12.268 1.00 41.88 96 VAL A N 1
ATOM 780 C CA . VAL A 1 96 ? 12.159 22.392 11.626 1.00 41.88 96 VAL A CA 1
ATOM 781 C C . VAL A 1 96 ? 13.583 22.737 11.186 1.00 41.88 96 VAL A C 1
ATOM 783 O O . VAL A 1 96 ? 13.776 23.599 10.333 1.00 41.88 96 VAL A O 1
ATOM 786 N N . GLY A 1 97 ? 14.581 22.117 11.813 1.00 37.50 97 GLY A N 1
ATOM 787 C CA . GLY A 1 97 ? 15.975 22.163 11.367 1.00 37.50 97 GLY A CA 1
ATOM 788 C C . GLY A 1 97 ? 16.288 20.954 10.474 1.00 37.50 97 GLY A C 1
ATOM 789 O O . GLY A 1 97 ? 15.770 19.869 10.749 1.00 37.50 97 GLY A O 1
ATOM 790 N N . PRO A 1 98 ? 17.101 21.100 9.413 1.00 46.84 98 PRO A N 1
ATOM 791 C CA . PRO A 1 98 ? 17.403 20.002 8.503 1.00 46.84 98 PRO A CA 1
ATOM 792 C C . PRO A 1 98 ? 18.464 19.075 9.114 1.00 46.84 98 PRO A C 1
ATOM 794 O O . PRO A 1 98 ? 19.542 19.523 9.501 1.00 46.84 98 PRO A O 1
ATOM 797 N N . VAL A 1 99 ? 18.171 17.775 9.179 1.00 45.00 99 VAL A N 1
ATOM 798 C CA . VAL A 1 99 ? 19.150 16.737 9.525 1.00 45.00 99 VAL A CA 1
ATOM 799 C C . VAL A 1 99 ? 19.717 16.178 8.224 1.00 45.00 99 VAL A C 1
ATOM 801 O O . VAL A 1 99 ? 19.045 15.430 7.523 1.00 45.00 99 VAL A O 1
ATOM 804 N N . TRP A 1 100 ? 20.955 16.549 7.910 1.00 43.19 100 TRP A N 1
ATOM 805 C CA . TRP A 1 100 ? 21.797 15.856 6.937 1.00 43.19 100 TRP A CA 1
ATOM 806 C C . TRP A 1 100 ? 23.135 15.548 7.593 1.00 43.19 100 TRP A C 1
ATOM 808 O O . TRP A 1 100 ? 23.805 16.470 8.053 1.00 43.19 100 TRP A O 1
ATOM 818 N N . VAL A 1 101 ? 23.541 14.278 7.575 1.00 37.12 101 VAL A N 1
ATOM 819 C CA . VAL A 1 101 ? 24.957 13.891 7.592 1.00 37.12 101 VAL A CA 1
ATOM 820 C C . VAL A 1 101 ? 25.110 12.625 6.734 1.00 37.12 101 VAL A C 1
ATOM 822 O O . VAL A 1 101 ? 24.523 11.601 7.089 1.00 37.12 101 VAL A O 1
ATOM 825 N N . PRO A 1 102 ? 25.834 12.665 5.601 1.00 46.66 102 PRO A N 1
ATOM 826 C CA . PRO A 1 102 ? 26.353 11.473 4.939 1.00 46.66 102 PRO A CA 1
ATOM 827 C C . PRO A 1 102 ? 27.728 11.094 5.517 1.00 46.66 102 PRO A C 1
ATOM 829 O O . PRO A 1 102 ? 28.431 11.948 6.058 1.00 46.66 102 PRO A O 1
ATOM 832 N N . ASN A 1 103 ? 28.085 9.814 5.396 1.00 41.62 103 ASN A N 1
ATOM 833 C CA . ASN A 1 103 ? 29.408 9.274 5.726 1.00 41.62 103 ASN A CA 1
ATOM 834 C C . ASN A 1 103 ? 30.299 9.237 4.479 1.00 41.62 103 ASN A C 1
ATOM 836 O O . ASN A 1 103 ? 29.737 8.968 3.392 1.00 41.62 103 ASN A O 1
#

InterPro domains:
  IPR014848 Reduced growth phenotype protein 1 [PTHR12507] (1-87)

Secondary structure (DSSP, 8-state):
------------SS--------TTS-S-EE-SS-EE-EEEEEEEEEPPTT--GGG-SSGGG-TTPEEEEEEEEE---PPPP----------------------

Radius of gyration: 21.12 Å; chains: 1; bounding box: 49×43×61 Å

Foldseek 3Di:
DDDDDDDDDDDDPDDDDDDDDDLPDDQWDDDPVDIDWDKDKDKDWADDPDDDPVVDPGPVVDPPTDIDMDIGTDGDDNDPPPPCPDDDDDDDDDDDDDDDDDD

Sequence (103 aa):
VQSDHHEVVADLGQTSFLFCIPMEGPMSFSTPHVSVQWALRFEFFTTRKNVDWTRYDHPLLIEGRDKGEWVLPITVHVPPPRTQTAQTRNKKSFSVGPVWVPN